Protein AF-S9QNB8-F1 (afdb_monomer_lite)

Secondary structure (DSSP, 8-state):
---PPSSSTTPEEEEEEE-S-HHHHHHHHHHH-TT--GGGEEEE---S-HHHHHHHHHHHT--GGGB---HHHH---GGGHHHHHHHHTTT-TTS-SEEEEEEE-GGG-EEEEEEEEEPP--

pLDDT: mean 82.85, std 15.47, range [33.16, 98.12]

Sequence (122 aa):
MVTSPAGLRGAVLRHQAHQRDLPALRTHYLAASPERTPEGLSLIGHQANLRMLEAVQRRTEVADARHFYNVDHRGNCGASGAPTVLSENWDNPQLGDAVARSVVGSGLTWAGSLLERTVPST

InterPro domains:
  IPR013747 Bet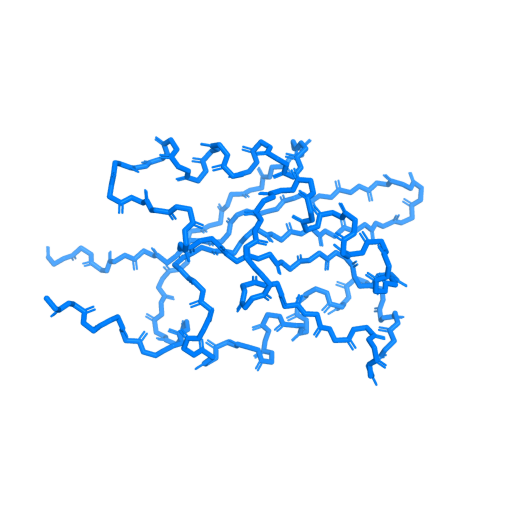a-ketoacyl-[acyl-carrier-protein] synthase III, C-terminal [PF08541] (43-116)
  IPR016039 Thiolase-like [G3DSA:3.40.47.10] (12-119)
  IPR016039 Thiolase-like [SSF53901] (42-116)

Structure (mmCIF, N/CA/C/O backbone):
data_AF-S9QNB8-F1
#
_entry.id   AF-S9QNB8-F1
#
loop_
_atom_site.group_PDB
_atom_site.id
_atom_site.type_symbol
_atom_site.label_atom_id
_atom_site.label_alt_id
_atom_site.label_comp_id
_atom_site.label_asym_id
_atom_site.label_entity_id
_atom_site.label_seq_id
_atom_site.pdbx_PDB_ins_code
_atom_site.Cartn_x
_atom_site.Cartn_y
_atom_site.Cartn_z
_atom_site.occupancy
_atom_site.B_iso_or_equiv
_atom_site.auth_seq_id
_atom_site.auth_comp_id
_atom_site.auth_asym_id
_atom_site.auth_atom_id
_atom_site.pdbx_PDB_model_num
ATOM 1 N N . MET A 1 1 ? -17.648 -6.871 19.090 1.00 33.62 1 MET A N 1
ATOM 2 C CA . MET A 1 1 ? -17.711 -7.372 17.702 1.00 33.62 1 MET A CA 1
ATOM 3 C C . MET A 1 1 ? -18.107 -6.196 16.821 1.00 33.62 1 MET A C 1
ATOM 5 O O . MET A 1 1 ? -19.288 -5.919 16.695 1.00 33.62 1 MET A O 1
ATOM 9 N N . VAL A 1 2 ? -17.131 -5.422 16.337 1.00 33.16 2 VAL A N 1
ATOM 10 C CA . VAL A 1 2 ? -17.382 -4.288 15.431 1.00 33.16 2 VAL A CA 1
ATOM 11 C C . VAL A 1 2 ? -17.003 -4.756 14.037 1.00 33.16 2 VAL A C 1
ATOM 13 O O . VAL A 1 2 ? -15.832 -4.954 13.732 1.00 33.16 2 VAL A O 1
ATOM 16 N N . THR A 1 3 ? -18.010 -5.019 13.217 1.00 41.16 3 THR A N 1
ATOM 17 C CA . THR A 1 3 ? -17.844 -5.258 11.786 1.00 41.16 3 THR A CA 1
ATOM 18 C C . THR A 1 3 ? -17.540 -3.913 11.126 1.00 41.16 3 THR A C 1
ATOM 20 O O . THR A 1 3 ? -18.431 -3.071 11.025 1.00 41.16 3 THR A O 1
ATOM 23 N N . SER A 1 4 ? -16.287 -3.683 10.726 1.00 40.88 4 SER A N 1
ATOM 24 C CA . SER A 1 4 ? -15.925 -2.517 9.906 1.00 40.88 4 SER A CA 1
ATOM 25 C C . SER A 1 4 ? -16.514 -2.697 8.497 1.00 40.88 4 SER A C 1
ATOM 27 O O . SER A 1 4 ? -16.416 -3.800 7.949 1.00 40.88 4 SER A O 1
ATOM 29 N N . PRO A 1 5 ? -17.184 -1.686 7.912 1.00 48.88 5 PRO A N 1
ATOM 30 C CA . PRO A 1 5 ? -17.832 -1.831 6.619 1.00 48.88 5 PRO A CA 1
ATOM 31 C C . PRO A 1 5 ? -16.782 -1.936 5.504 1.00 48.88 5 PRO A C 1
ATOM 33 O O . PRO A 1 5 ? -15.783 -1.212 5.478 1.00 48.88 5 PRO A O 1
ATOM 36 N N . ALA A 1 6 ? -17.045 -2.871 4.594 1.00 61.78 6 ALA A N 1
ATOM 37 C CA . ALA A 1 6 ? -16.252 -3.218 3.424 1.00 61.78 6 ALA A CA 1
ATOM 38 C C . ALA A 1 6 ? -15.779 -1.992 2.618 1.00 61.78 6 ALA A C 1
ATOM 40 O O . ALA A 1 6 ? -16.590 -1.139 2.265 1.00 61.78 6 ALA A O 1
ATOM 41 N N . GLY A 1 7 ? -14.481 -1.941 2.290 1.00 56.47 7 GLY A N 1
ATOM 42 C CA . GLY A 1 7 ? -13.914 -0.989 1.325 1.00 56.47 7 GLY A CA 1
ATOM 43 C C . GLY A 1 7 ? -13.896 0.486 1.754 1.00 56.47 7 GLY A C 1
ATOM 44 O O . GLY A 1 7 ? -14.536 0.878 2.723 1.00 56.47 7 GLY A O 1
ATOM 45 N N . LEU A 1 8 ? -13.143 1.328 1.041 1.00 64.25 8 LEU A N 1
ATOM 46 C CA . LEU A 1 8 ? -13.088 2.794 1.162 1.00 64.25 8 LEU A CA 1
ATOM 47 C C . LEU A 1 8 ? -14.257 3.515 0.455 1.00 64.25 8 LEU A C 1
ATOM 49 O O . LEU A 1 8 ? -14.306 4.748 0.438 1.00 64.25 8 LEU A O 1
ATOM 53 N N . ARG A 1 9 ? -15.224 2.799 -0.137 1.00 61.28 9 ARG A N 1
ATOM 54 C CA . ARG A 1 9 ? -16.413 3.423 -0.751 1.00 61.28 9 ARG A CA 1
ATOM 55 C C . ARG A 1 9 ? -17.210 4.239 0.267 1.00 61.28 9 ARG A C 1
ATOM 57 O O . ARG A 1 9 ? -17.568 3.749 1.329 1.00 61.28 9 ARG A O 1
ATOM 64 N N . GLY A 1 10 ? -17.502 5.494 -0.086 1.00 55.56 10 GLY A N 1
ATOM 65 C CA . GLY A 1 10 ? -18.235 6.432 0.773 1.00 55.56 10 GLY A CA 1
ATOM 66 C C . GLY A 1 10 ? -17.407 7.044 1.909 1.00 55.56 10 GLY A C 1
ATOM 67 O O . GLY A 1 10 ? -17.947 7.825 2.687 1.00 55.56 10 GLY A O 1
ATOM 68 N N . ALA A 1 11 ? -16.109 6.731 2.006 1.00 62.78 11 ALA A N 1
ATOM 69 C CA . ALA A 1 11 ? -15.226 7.318 3.005 1.00 62.78 11 ALA A CA 1
ATOM 70 C C . ALA A 1 11 ? -14.874 8.774 2.668 1.00 62.78 11 ALA A C 1
ATOM 72 O O . ALA A 1 11 ? -14.472 9.088 1.546 1.00 62.78 11 ALA A O 1
ATOM 73 N N . VAL A 1 12 ? -14.919 9.651 3.672 1.00 66.81 12 VAL A N 1
ATOM 74 C CA . VAL A 1 12 ? -14.209 10.933 3.614 1.00 66.81 12 VAL A CA 1
ATOM 75 C C . VAL A 1 12 ? -12.751 10.650 3.977 1.00 66.81 12 VAL A C 1
ATOM 77 O O . VAL A 1 12 ? -12.467 10.101 5.045 1.00 66.81 12 VAL A O 1
ATOM 80 N N . LEU A 1 13 ? -11.825 10.974 3.074 1.00 72.31 13 LEU A N 1
ATOM 81 C CA . LEU A 1 13 ? -10.398 10.736 3.280 1.00 72.31 13 LEU A CA 1
ATOM 82 C C . LEU A 1 13 ? -9.696 11.987 3.790 1.00 72.31 13 LEU A C 1
ATOM 84 O O . LEU A 1 13 ? -9.756 13.047 3.165 1.00 72.31 13 LEU A O 1
ATOM 88 N N . ARG A 1 14 ? -8.940 11.840 4.877 1.00 75.62 14 ARG A N 1
ATOM 89 C CA . ARG A 1 14 ? -7.920 12.818 5.249 1.00 75.62 14 ARG A CA 1
ATOM 90 C C . ARG A 1 14 ? -6.616 12.452 4.549 1.00 75.62 14 ARG A C 1
ATOM 92 O O . ARG A 1 14 ? -6.191 11.301 4.598 1.00 75.62 14 ARG A O 1
ATOM 99 N N . HIS A 1 15 ? -5.988 13.433 3.905 1.00 74.38 15 HIS A N 1
ATOM 100 C CA . HIS A 1 15 ? -4.669 13.287 3.297 1.00 74.38 15 HIS A CA 1
ATOM 101 C C . HIS A 1 15 ? -3.643 14.106 4.068 1.00 74.38 15 HIS A C 1
ATOM 103 O O . HIS A 1 15 ? -3.836 15.300 4.307 1.00 74.38 15 HIS A O 1
ATOM 109 N N . GLN A 1 16 ? -2.519 13.478 4.388 1.00 64.44 16 GLN A N 1
ATOM 110 C CA . GLN A 1 16 ? -1.342 14.174 4.879 1.00 64.44 16 GLN A CA 1
ATOM 111 C C . GLN A 1 16 ? -0.126 13.801 4.039 1.00 64.44 16 GLN A C 1
ATOM 113 O O . GLN A 1 16 ? 0.258 12.631 3.971 1.00 64.44 16 GLN A O 1
ATOM 118 N N . ALA A 1 17 ? 0.474 14.808 3.400 1.00 64.56 17 ALA A N 1
ATOM 119 C CA . ALA A 1 17 ? 1.748 14.663 2.711 1.00 64.56 17 ALA A CA 1
ATOM 120 C C . ALA A 1 17 ? 2.877 14.616 3.744 1.00 64.56 17 ALA A C 1
ATOM 122 O O . ALA A 1 17 ? 2.993 15.502 4.589 1.00 64.56 17 ALA A O 1
ATOM 123 N N . HIS A 1 18 ? 3.725 13.601 3.648 1.00 63.50 18 HIS A N 1
ATOM 124 C CA . HIS A 1 18 ? 4.860 13.401 4.538 1.00 63.50 18 HIS A CA 1
ATOM 125 C C . HIS A 1 18 ? 6.088 13.063 3.690 1.00 63.50 18 HIS A C 1
ATOM 127 O O . HIS A 1 18 ? 6.133 12.028 3.033 1.00 63.50 18 HIS A O 1
ATOM 133 N N . GLN A 1 19 ? 7.123 13.901 3.733 1.00 55.66 19 GLN A N 1
ATOM 134 C CA . GLN A 1 19 ? 8.448 13.572 3.178 1.00 55.66 19 GLN A CA 1
ATOM 135 C C . GLN A 1 19 ? 9.334 12.849 4.213 1.00 55.66 19 GLN A C 1
ATOM 137 O O . GLN A 1 19 ? 10.547 13.017 4.234 1.00 55.66 19 GLN A O 1
ATOM 142 N N . ARG A 1 20 ? 8.716 12.099 5.134 1.00 59.06 20 ARG A N 1
ATOM 143 C CA . ARG A 1 20 ? 9.387 11.380 6.229 1.00 59.06 20 ARG A CA 1
ATOM 144 C C . ARG A 1 20 ? 9.443 9.894 5.931 1.00 59.06 20 ARG A C 1
ATOM 146 O O . ARG A 1 20 ? 8.573 9.390 5.220 1.00 59.06 20 ARG A O 1
ATOM 153 N N . ASP A 1 21 ? 10.470 9.220 6.442 1.00 68.50 21 ASP A N 1
ATOM 154 C CA . ASP A 1 21 ? 10.703 7.801 6.169 1.00 68.50 21 ASP A CA 1
ATOM 155 C C . ASP A 1 21 ? 9.434 6.977 6.425 1.00 68.50 21 ASP A C 1
ATOM 157 O O . ASP A 1 21 ? 8.697 7.231 7.377 1.00 68.50 21 ASP A O 1
ATOM 161 N N . LEU A 1 22 ? 9.171 5.971 5.588 1.00 68.94 22 LEU A N 1
ATOM 162 C CA . LEU A 1 22 ? 7.976 5.122 5.696 1.00 68.94 22 LEU A CA 1
ATOM 163 C C . LEU A 1 22 ? 7.725 4.556 7.115 1.00 68.94 22 LEU A C 1
ATOM 165 O O . LEU A 1 22 ? 6.569 4.551 7.535 1.00 68.94 22 LEU A O 1
ATOM 169 N N . PRO A 1 23 ? 8.743 4.158 7.908 1.00 71.62 23 PRO A N 1
ATOM 170 C CA . PRO A 1 23 ? 8.544 3.799 9.315 1.00 71.62 23 PRO A CA 1
ATOM 171 C C . PRO A 1 23 ? 7.940 4.923 10.174 1.00 71.62 23 PRO A C 1
ATOM 173 O O . PRO A 1 23 ? 7.107 4.662 11.039 1.00 71.62 23 PRO A O 1
ATOM 176 N N . ALA A 1 24 ? 8.283 6.186 9.908 1.00 76.75 24 ALA A N 1
ATOM 177 C CA . ALA A 1 24 ? 7.720 7.330 10.622 1.00 76.75 24 ALA A CA 1
ATOM 178 C C . ALA A 1 24 ? 6.225 7.535 10.321 1.00 76.75 24 ALA A C 1
ATOM 180 O O . ALA A 1 24 ? 5.508 8.063 11.172 1.00 76.75 24 ALA A O 1
ATOM 181 N N . LEU A 1 25 ? 5.728 7.088 9.157 1.00 74.12 25 LEU A N 1
ATOM 182 C CA . LEU A 1 25 ? 4.291 7.105 8.852 1.00 74.12 25 LEU A CA 1
ATOM 183 C C . LEU A 1 25 ? 3.502 6.176 9.771 1.00 74.12 25 LEU A C 1
ATOM 185 O O . LEU A 1 25 ? 2.407 6.542 10.188 1.00 74.12 25 LEU A O 1
ATOM 189 N N . ARG A 1 26 ? 4.056 5.007 10.121 1.00 79.38 26 ARG A N 1
ATOM 190 C CA . ARG A 1 26 ? 3.430 4.090 11.083 1.00 79.38 26 ARG A CA 1
ATOM 191 C C . ARG A 1 26 ? 3.343 4.731 12.461 1.00 79.38 26 ARG A C 1
ATOM 193 O O . ARG A 1 26 ? 2.265 4.759 13.046 1.00 79.38 26 ARG A O 1
ATOM 200 N N . THR A 1 27 ? 4.443 5.302 12.947 1.00 80.94 27 THR A N 1
ATOM 201 C CA . THR A 1 27 ? 4.455 6.024 14.228 1.00 80.94 27 THR A CA 1
ATOM 202 C C . THR A 1 27 ? 3.446 7.167 14.228 1.00 80.94 27 THR A C 1
ATOM 204 O O . THR A 1 27 ? 2.690 7.316 15.180 1.00 80.94 27 THR A O 1
ATOM 207 N N . HIS A 1 28 ? 3.384 7.947 13.147 1.00 77.50 28 HIS A N 1
ATOM 208 C CA . HIS A 1 28 ? 2.414 9.028 13.011 1.00 77.50 28 HIS A CA 1
ATOM 209 C C . HIS A 1 28 ? 0.969 8.513 13.008 1.00 77.50 28 HIS A C 1
ATOM 211 O O . HIS A 1 28 ? 0.112 9.079 13.681 1.00 77.50 28 HIS A O 1
ATOM 217 N N . TYR A 1 29 ? 0.694 7.438 12.265 1.00 79.62 29 TYR A N 1
ATOM 218 C CA . TYR A 1 29 ? -0.622 6.812 12.229 1.00 79.62 29 TYR A CA 1
ATOM 219 C C . TYR A 1 29 ? -1.077 6.394 13.630 1.00 79.62 29 TYR A C 1
ATOM 221 O O . TYR A 1 29 ? -2.186 6.756 14.017 1.00 79.62 29 TYR A O 1
ATOM 229 N N . LEU A 1 30 ? -0.210 5.723 14.395 1.00 80.69 30 LEU A N 1
ATOM 230 C CA . LEU A 1 30 ? -0.495 5.283 15.764 1.00 80.69 30 LEU A CA 1
ATOM 231 C C . LEU A 1 30 ? -0.595 6.450 16.760 1.00 80.69 30 LEU A C 1
ATOM 233 O O . LEU A 1 30 ? -1.386 6.392 17.692 1.00 80.69 30 LEU A O 1
ATOM 237 N N . ALA A 1 31 ? 0.177 7.523 16.569 1.00 80.19 31 ALA A N 1
ATOM 238 C CA . ALA A 1 31 ? 0.157 8.689 17.454 1.00 80.19 31 ALA A CA 1
ATOM 239 C C . ALA A 1 31 ? -1.064 9.597 17.244 1.00 80.19 31 ALA A C 1
ATOM 241 O O . ALA A 1 31 ? -1.443 10.336 18.150 1.00 80.19 31 ALA A O 1
ATOM 242 N N . ALA A 1 32 ? -1.659 9.583 16.050 1.00 74.62 32 ALA A N 1
ATOM 243 C CA . ALA A 1 32 ? -2.760 10.475 15.709 1.00 74.62 32 ALA A CA 1
ATOM 244 C C . ALA A 1 32 ? -4.057 10.165 16.474 1.00 74.62 32 ALA A C 1
ATOM 246 O O . ALA A 1 32 ? -4.834 11.097 16.682 1.00 74.62 32 ALA A O 1
ATOM 247 N N . SER A 1 33 ? -4.260 8.921 16.934 1.00 69.62 33 SER A N 1
ATOM 248 C CA . SER A 1 33 ? -5.348 8.604 17.861 1.00 69.62 33 SER A CA 1
ATOM 249 C C . SER A 1 33 ? -5.121 7.316 18.679 1.00 69.62 33 SER A C 1
ATOM 251 O O . SER A 1 33 ? -4.571 6.359 18.132 1.00 69.62 33 SER A O 1
ATOM 253 N N . PRO A 1 34 ? -5.616 7.222 19.932 1.00 71.81 34 PRO A N 1
ATOM 254 C CA . PRO A 1 34 ? -5.470 6.030 20.782 1.00 71.81 34 PRO A CA 1
ATOM 255 C C . PRO A 1 34 ? -6.219 4.780 20.294 1.00 71.81 34 PRO A C 1
ATOM 257 O O . PRO A 1 34 ? -5.837 3.668 20.641 1.00 71.81 34 PRO A O 1
ATOM 260 N N . GLU A 1 35 ? -7.295 4.938 19.521 1.00 75.38 35 GLU A N 1
ATOM 261 C CA . GLU A 1 35 ? -8.117 3.829 19.015 1.00 75.38 35 GLU A CA 1
ATOM 262 C C . GLU A 1 35 ? -7.484 3.075 17.837 1.00 75.38 35 GLU A C 1
ATOM 264 O O . GLU A 1 35 ? -8.009 2.054 17.388 1.00 75.38 35 GLU A O 1
ATOM 269 N N . ARG A 1 36 ? -6.364 3.578 17.311 1.00 81.75 36 ARG A N 1
ATOM 270 C CA . ARG A 1 36 ? -5.701 3.009 16.141 1.00 81.75 36 ARG A CA 1
ATOM 271 C C . ARG A 1 36 ? -4.809 1.854 16.529 1.00 81.75 36 ARG A C 1
ATOM 273 O O . ARG A 1 36 ? -4.044 1.914 17.486 1.00 81.75 36 ARG A O 1
ATOM 280 N N . THR A 1 37 ? -4.879 0.812 15.720 1.00 85.19 37 THR A N 1
ATOM 281 C CA . THR A 1 37 ? -4.131 -0.424 15.921 1.00 85.19 37 THR A CA 1
ATOM 282 C C . THR A 1 37 ? -3.169 -0.615 14.751 1.00 85.19 37 THR A C 1
ATOM 284 O O . THR A 1 37 ? -3.515 -0.235 13.629 1.00 85.19 37 THR A O 1
ATOM 287 N N . PRO A 1 38 ? -1.961 -1.175 14.949 1.00 83.44 38 PRO A N 1
ATOM 288 C CA . PRO A 1 38 ? -1.036 -1.460 13.847 1.00 83.44 38 PRO A CA 1
ATOM 289 C C . PRO A 1 38 ? -1.685 -2.239 12.693 1.00 83.44 38 PRO A C 1
ATOM 291 O O . PRO A 1 38 ? -1.345 -2.029 11.531 1.00 83.44 38 PRO A O 1
ATOM 294 N N . GLU A 1 39 ? -2.664 -3.085 13.007 1.00 86.88 39 GLU A N 1
ATOM 295 C CA . GLU A 1 39 ? -3.423 -3.915 12.076 1.00 86.88 39 GLU A CA 1
ATOM 296 C C . GLU A 1 39 ? -4.353 -3.106 11.161 1.00 86.88 39 GLU A C 1
ATOM 298 O O . GLU A 1 39 ? -4.809 -3.632 10.142 1.00 86.88 39 GLU A O 1
ATOM 303 N N . GLY A 1 40 ? -4.649 -1.849 11.502 1.00 88.81 40 GLY A N 1
ATOM 304 C CA . GLY A 1 40 ? -5.441 -0.921 10.694 1.00 88.81 40 GLY A CA 1
ATOM 305 C C . GLY A 1 40 ? -4.641 -0.192 9.608 1.00 88.81 40 GLY A C 1
ATOM 306 O O . GLY A 1 40 ? -5.239 0.489 8.773 1.00 88.81 40 GLY A O 1
ATOM 307 N N . LEU A 1 41 ? -3.311 -0.342 9.571 1.00 91.06 41 LEU A N 1
ATOM 308 C CA . LEU A 1 41 ? -2.447 0.295 8.575 1.00 91.06 41 LEU A CA 1
ATOM 309 C C . LEU A 1 41 ? -2.176 -0.630 7.382 1.00 91.06 41 LEU A C 1
ATOM 311 O O . LEU A 1 41 ? -1.680 -1.742 7.536 1.00 91.06 41 LEU A O 1
ATOM 315 N N . SER A 1 42 ? -2.452 -0.139 6.176 1.00 94.94 42 SER A N 1
ATOM 316 C CA . SER A 1 42 ? -2.081 -0.780 4.909 1.00 94.94 42 SER A CA 1
ATOM 317 C C . SER A 1 42 ? -0.916 -0.070 4.234 1.00 94.94 42 SER A C 1
ATOM 319 O O . SER A 1 42 ? -0.758 1.143 4.375 1.00 94.94 42 SER A O 1
ATOM 321 N N . LEU A 1 43 ? -0.121 -0.816 3.468 1.00 95.12 43 LEU A N 1
ATOM 322 C CA . LEU A 1 43 ? 1.024 -0.299 2.723 1.00 95.12 43 LEU A CA 1
ATOM 323 C C . LEU A 1 43 ? 0.796 -0.427 1.216 1.00 95.12 43 LEU A C 1
ATOM 325 O O . LEU A 1 43 ? 0.547 -1.521 0.713 1.00 95.12 43 LEU A O 1
ATOM 329 N N . ILE A 1 44 ? 0.964 0.689 0.504 1.00 96.56 44 ILE A N 1
ATOM 330 C CA . ILE A 1 44 ? 1.031 0.745 -0.962 1.00 96.56 44 ILE A CA 1
ATOM 331 C C . ILE A 1 44 ? 2.307 1.487 -1.363 1.00 96.56 44 ILE A C 1
ATOM 333 O O . ILE A 1 44 ? 2.352 2.716 -1.407 1.00 96.56 44 ILE A O 1
ATOM 337 N N . GLY A 1 45 ? 3.375 0.747 -1.642 1.00 95.19 45 GLY A N 1
ATOM 338 C CA . GLY A 1 45 ? 4.640 1.351 -2.058 1.00 95.19 45 GLY A CA 1
ATOM 339 C C . GLY A 1 45 ? 4.685 1.730 -3.541 1.00 95.19 45 GLY A C 1
ATOM 340 O O . GLY A 1 45 ? 3.816 1.359 -4.337 1.00 95.19 45 GLY A O 1
ATOM 341 N N . HIS A 1 46 ? 5.754 2.421 -3.939 1.00 95.31 46 HIS A N 1
ATOM 342 C CA . HIS A 1 46 ? 6.062 2.641 -5.350 1.00 95.31 46 HIS A CA 1
ATOM 343 C C . HIS A 1 46 ? 6.292 1.299 -6.067 1.00 95.31 46 HIS A C 1
ATOM 345 O O . HIS A 1 46 ? 7.114 0.493 -5.642 1.00 95.31 46 HIS A O 1
ATOM 351 N N . GLN A 1 47 ? 5.589 1.061 -7.173 1.00 97.00 47 GLN A N 1
ATOM 352 C CA . GLN A 1 47 ? 5.568 -0.229 -7.874 1.00 97.00 47 GLN A CA 1
ATOM 353 C C . GLN A 1 47 ? 6.793 -0.431 -8.793 1.00 97.00 47 GLN A C 1
ATOM 355 O O . GLN A 1 47 ? 6.647 -0.649 -9.991 1.00 97.00 47 GLN A O 1
ATOM 360 N N . ALA A 1 48 ? 8.017 -0.347 -8.254 1.00 94.62 48 ALA A N 1
ATOM 361 C CA . ALA A 1 48 ? 9.243 -0.541 -9.044 1.00 94.62 48 ALA A CA 1
ATOM 362 C C . ALA A 1 48 ? 9.601 -2.018 -9.258 1.00 94.62 48 ALA A C 1
ATOM 364 O O . ALA A 1 48 ? 10.004 -2.405 -10.352 1.00 94.62 48 ALA A O 1
ATOM 365 N N . ASN A 1 49 ? 9.516 -2.825 -8.198 1.00 95.62 49 ASN A N 1
ATOM 366 C CA . ASN A 1 49 ? 9.702 -4.277 -8.213 1.00 95.62 49 ASN A CA 1
ATOM 367 C C . ASN A 1 49 ? 9.234 -4.881 -6.878 1.00 95.62 49 ASN A C 1
ATOM 369 O O . ASN A 1 49 ? 9.274 -4.206 -5.846 1.00 95.62 49 ASN A O 1
ATOM 373 N N . LEU A 1 50 ? 8.844 -6.160 -6.894 1.00 96.69 50 LEU A N 1
ATOM 374 C CA . LEU A 1 50 ? 8.289 -6.839 -5.719 1.00 96.69 50 LEU A CA 1
ATOM 375 C C . LEU A 1 50 ? 9.305 -6.976 -4.572 1.00 96.69 50 LEU A C 1
ATOM 377 O O . LEU A 1 50 ? 8.988 -6.647 -3.436 1.00 96.69 50 LEU A O 1
ATOM 381 N N . ARG A 1 51 ? 10.558 -7.353 -4.857 1.00 96.56 51 ARG A N 1
ATOM 382 C CA . ARG A 1 51 ? 11.590 -7.560 -3.816 1.00 96.56 51 ARG A CA 1
ATOM 383 C C . ARG A 1 51 ? 11.857 -6.309 -2.977 1.00 96.56 51 ARG A C 1
ATOM 385 O O . ARG A 1 51 ? 12.063 -6.390 -1.767 1.00 96.56 51 ARG A O 1
ATOM 392 N N . MET A 1 52 ? 11.875 -5.142 -3.618 1.00 94.00 52 MET A N 1
ATOM 393 C CA . MET A 1 52 ? 12.035 -3.860 -2.939 1.00 94.00 52 MET A CA 1
ATOM 394 C C . MET A 1 52 ? 10.794 -3.515 -2.109 1.00 94.00 52 MET A C 1
ATOM 396 O O . MET A 1 52 ? 10.949 -3.049 -0.983 1.00 94.00 52 MET A O 1
ATOM 400 N N . LEU A 1 53 ? 9.588 -3.801 -2.612 1.00 95.25 53 LEU A N 1
ATOM 401 C CA . LEU A 1 53 ? 8.346 -3.597 -1.863 1.00 95.25 53 LEU A CA 1
ATOM 402 C C . LEU A 1 53 ? 8.311 -4.468 -0.603 1.00 95.25 53 LEU A C 1
ATOM 404 O O . LEU A 1 53 ? 8.058 -3.957 0.481 1.00 95.25 53 LEU A O 1
ATOM 408 N N . GLU A 1 54 ? 8.667 -5.747 -0.713 1.00 95.62 54 GLU A N 1
ATOM 409 C CA . GLU A 1 54 ? 8.778 -6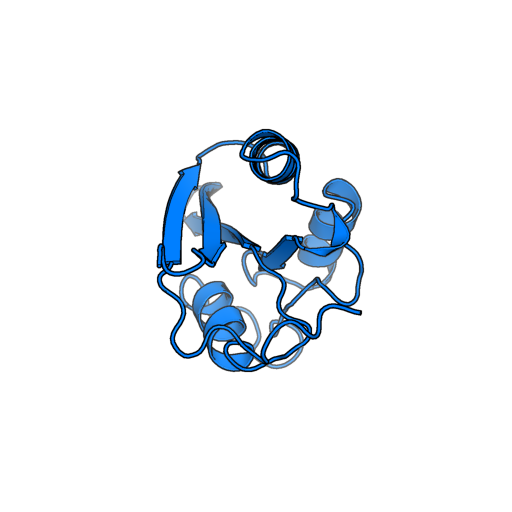.656 0.433 1.00 95.62 54 GLU A CA 1
ATOM 410 C C . GLU A 1 54 ? 9.837 -6.184 1.445 1.00 95.62 54 GLU A C 1
ATOM 412 O O . GLU A 1 54 ? 9.641 -6.261 2.655 1.00 95.62 54 GLU A O 1
ATOM 417 N N . ALA A 1 55 ? 10.975 -5.653 0.980 1.00 93.50 55 ALA A N 1
ATOM 418 C CA . ALA A 1 55 ? 11.991 -5.093 1.872 1.00 93.50 55 ALA A CA 1
ATOM 419 C C . ALA A 1 55 ? 11.479 -3.870 2.647 1.00 93.50 55 ALA A C 1
ATOM 421 O O . ALA A 1 55 ? 11.814 -3.697 3.820 1.00 93.50 55 ALA A O 1
ATOM 422 N N . VAL A 1 56 ? 10.673 -3.026 2.002 1.00 91.12 56 VAL A N 1
ATOM 423 C CA . VAL A 1 56 ? 10.001 -1.896 2.648 1.00 91.12 56 VAL A CA 1
ATOM 424 C C . VAL A 1 56 ? 8.955 -2.393 3.645 1.00 91.12 56 VAL A C 1
ATOM 426 O O . VAL A 1 56 ? 8.990 -1.968 4.796 1.00 91.12 56 VAL A O 1
ATOM 429 N N . GLN A 1 57 ? 8.093 -3.327 3.240 1.00 92.75 57 GLN A N 1
ATOM 430 C CA . GLN A 1 57 ? 7.062 -3.924 4.089 1.00 92.75 57 GLN A CA 1
ATOM 431 C C . GLN A 1 57 ? 7.651 -4.479 5.390 1.00 92.75 57 GLN A C 1
ATOM 433 O O . GLN A 1 57 ? 7.202 -4.082 6.469 1.00 92.75 57 GLN A O 1
ATOM 438 N N . ARG A 1 58 ? 8.727 -5.275 5.306 1.00 91.69 58 ARG A N 1
ATOM 439 C CA . ARG A 1 58 ? 9.437 -5.803 6.482 1.00 91.69 58 ARG A CA 1
ATOM 440 C C . ARG A 1 58 ? 9.964 -4.709 7.412 1.00 91.69 58 ARG A C 1
ATOM 442 O O . ARG A 1 58 ? 9.848 -4.841 8.622 1.00 91.69 58 ARG A O 1
ATOM 449 N N . ARG A 1 59 ? 10.513 -3.613 6.872 1.00 88.25 59 ARG A N 1
ATOM 450 C CA . ARG A 1 59 ? 11.009 -2.470 7.673 1.00 88.25 59 ARG A CA 1
ATOM 451 C C . ARG A 1 59 ? 9.892 -1.674 8.344 1.00 88.25 59 ARG A C 1
ATOM 453 O O . ARG A 1 59 ? 10.14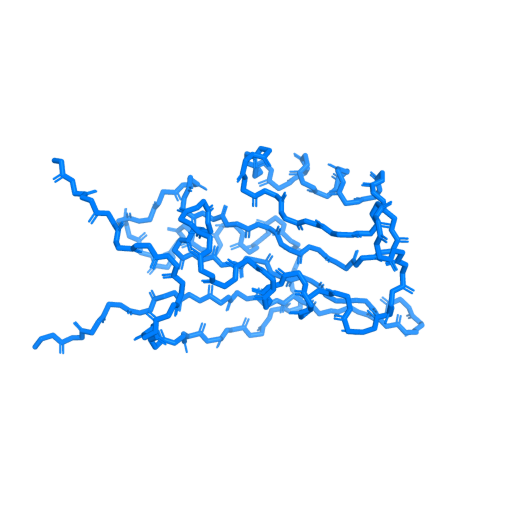7 -0.985 9.324 1.00 88.25 59 ARG A O 1
ATOM 460 N N . THR A 1 60 ? 8.686 -1.719 7.787 1.00 85.88 60 THR A N 1
ATOM 461 C CA . THR A 1 60 ? 7.508 -1.034 8.336 1.00 85.88 60 THR A CA 1
ATOM 462 C C . THR A 1 60 ? 6.670 -1.905 9.266 1.00 85.88 60 THR A C 1
ATOM 464 O O . THR A 1 60 ? 5.737 -1.383 9.868 1.00 85.88 60 THR A O 1
ATOM 467 N N . GLU A 1 61 ? 6.984 -3.201 9.384 1.00 88.94 61 GLU A N 1
ATOM 468 C CA . GLU A 1 61 ? 6.240 -4.175 10.202 1.00 88.94 61 GLU A CA 1
ATOM 469 C C . GLU A 1 61 ? 4.746 -4.267 9.837 1.00 88.94 61 GLU A C 1
ATOM 471 O O . GLU A 1 61 ? 3.898 -4.569 10.675 1.00 88.94 61 GLU A O 1
ATOM 476 N N . VAL A 1 62 ? 4.403 -3.983 8.577 1.00 90.50 62 VAL A N 1
ATOM 477 C CA . VAL A 1 62 ? 3.031 -4.118 8.071 1.00 90.50 62 VAL A CA 1
ATOM 478 C C . VAL A 1 62 ? 2.777 -5.586 7.755 1.00 90.50 62 VAL A C 1
ATOM 480 O O . VAL A 1 62 ? 3.583 -6.209 7.070 1.00 90.50 62 VAL A O 1
ATOM 483 N N . ALA A 1 63 ? 1.666 -6.142 8.236 1.00 91.75 63 ALA A N 1
ATOM 484 C CA . ALA A 1 63 ? 1.307 -7.534 7.974 1.00 91.75 63 ALA A CA 1
ATOM 485 C C . ALA A 1 63 ? 1.164 -7.814 6.467 1.00 91.75 63 ALA A C 1
ATOM 487 O O . ALA A 1 63 ? 0.677 -6.964 5.722 1.00 91.75 63 ALA A O 1
ATOM 488 N N . ASP A 1 64 ? 1.51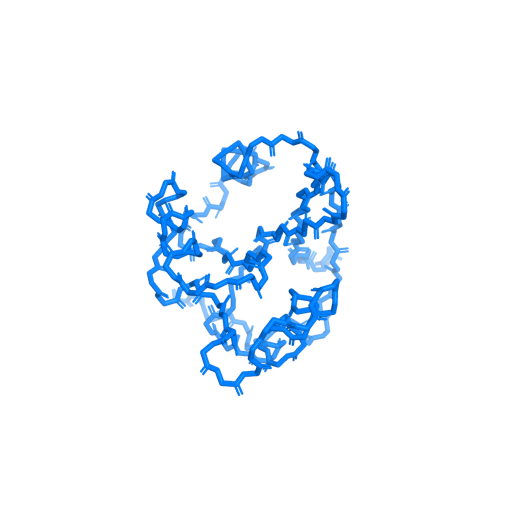7 -9.023 6.024 1.00 93.50 64 ASP A N 1
ATOM 489 C CA . ASP A 1 64 ? 1.480 -9.403 4.602 1.00 93.50 64 ASP A CA 1
ATOM 490 C C . ASP A 1 64 ? 0.091 -9.196 3.979 1.00 93.50 64 ASP A C 1
ATOM 492 O O . ASP A 1 64 ? -0.028 -8.651 2.885 1.00 93.50 64 ASP A O 1
ATOM 496 N N . ALA A 1 65 ? -0.975 -9.516 4.720 1.00 94.19 65 ALA A N 1
ATOM 497 C CA . ALA A 1 65 ? -2.364 -9.314 4.294 1.00 94.19 65 ALA A CA 1
ATOM 498 C C . ALA A 1 65 ? -2.775 -7.832 4.138 1.00 94.19 65 ALA A C 1
ATOM 500 O O . ALA A 1 65 ? -3.870 -7.541 3.662 1.00 94.19 65 ALA A O 1
ATOM 501 N N . ARG A 1 66 ? -1.927 -6.890 4.568 1.00 94.69 66 ARG A N 1
ATOM 502 C CA . ARG A 1 66 ? -2.120 -5.434 4.469 1.00 94.69 66 ARG A CA 1
ATOM 503 C C . ARG A 1 66 ? -1.111 -4.776 3.519 1.00 94.69 66 ARG A C 1
ATOM 505 O O . ARG A 1 66 ? -1.063 -3.547 3.423 1.00 94.69 66 ARG A O 1
ATOM 512 N N . HIS A 1 67 ? -0.292 -5.569 2.829 1.00 96.19 67 HIS A N 1
ATOM 513 C CA . HIS A 1 67 ? 0.654 -5.095 1.829 1.00 96.19 67 HIS A CA 1
ATOM 514 C C . HIS A 1 67 ? 0.079 -5.314 0.431 1.00 96.19 67 HIS A C 1
ATOM 516 O O . HIS A 1 67 ? 0.046 -6.432 -0.076 1.00 96.19 67 HIS A O 1
ATOM 522 N N . PHE A 1 68 ? -0.364 -4.229 -0.198 1.00 97.81 68 PHE A N 1
ATOM 523 C CA . PHE A 1 68 ? -0.982 -4.281 -1.516 1.00 97.81 68 PHE A CA 1
ATOM 524 C C . PHE A 1 68 ? 0.020 -3.875 -2.594 1.00 97.81 68 PHE A C 1
ATOM 526 O O . PHE A 1 68 ? 0.708 -2.853 -2.493 1.00 97.81 68 PHE A O 1
ATOM 533 N N . TYR A 1 69 ? 0.074 -4.672 -3.653 1.00 98.00 69 TYR A N 1
ATOM 534 C CA . TYR A 1 69 ? 0.930 -4.463 -4.810 1.00 98.00 69 TYR A CA 1
ATOM 535 C C . TYR A 1 69 ? 0.302 -5.109 -6.043 1.00 98.00 69 TYR A C 1
ATOM 537 O O . TYR A 1 69 ? -0.556 -5.981 -5.935 1.00 98.00 69 TYR A O 1
ATOM 545 N N . ASN A 1 70 ? 0.729 -4.655 -7.215 1.00 97.94 70 ASN A N 1
ATOM 546 C CA . ASN A 1 70 ? 0.352 -5.255 -8.491 1.00 97.94 70 ASN A CA 1
ATOM 547 C C . ASN A 1 70 ? 1.521 -5.336 -9.481 1.00 97.94 70 ASN A C 1
ATOM 549 O O . ASN A 1 70 ? 1.341 -5.747 -10.623 1.00 97.94 70 ASN A O 1
ATOM 553 N N . VAL A 1 71 ? 2.732 -4.948 -9.065 1.00 98.12 71 VAL A N 1
ATOM 554 C CA . VAL A 1 71 ? 3.933 -4.952 -9.915 1.00 98.12 71 VAL A CA 1
ATOM 555 C C . VAL A 1 71 ? 4.276 -6.338 -10.478 1.00 98.12 71 VAL A C 1
ATOM 557 O O . VAL A 1 71 ? 4.904 -6.434 -11.527 1.00 98.12 71 VAL A O 1
ATOM 560 N N . ASP A 1 72 ? 3.854 -7.405 -9.804 1.00 97.31 72 ASP A N 1
ATOM 561 C CA . ASP A 1 72 ? 4.017 -8.799 -10.215 1.00 97.31 72 ASP A CA 1
ATOM 562 C C . ASP A 1 72 ? 3.233 -9.148 -11.491 1.00 97.31 72 ASP A C 1
ATOM 564 O O . ASP A 1 72 ? 3.681 -9.997 -12.258 1.00 97.31 72 ASP A O 1
ATOM 568 N N . HIS A 1 73 ? 2.115 -8.463 -11.759 1.00 96.88 73 HIS A N 1
ATOM 569 C CA . HIS A 1 73 ? 1.259 -8.735 -12.920 1.00 96.88 73 HIS A CA 1
ATOM 570 C C . HIS A 1 73 ? 0.974 -7.511 -13.815 1.00 96.88 73 HIS A C 1
ATOM 572 O O . HIS A 1 73 ? 0.631 -7.678 -14.984 1.00 96.88 73 HIS A O 1
ATOM 578 N N . ARG A 1 74 ? 1.142 -6.278 -13.316 1.00 97.06 74 ARG A N 1
ATOM 579 C CA . ARG A 1 74 ? 1.051 -5.011 -14.078 1.00 97.06 74 ARG A CA 1
ATOM 580 C C . ARG A 1 74 ? 2.416 -4.448 -14.481 1.00 97.06 74 ARG A C 1
ATOM 582 O O . ARG A 1 74 ? 2.487 -3.604 -15.372 1.00 97.06 74 ARG A O 1
ATOM 589 N N . GLY A 1 75 ? 3.496 -4.900 -13.845 1.00 97.44 75 GLY A N 1
ATOM 590 C CA . GLY A 1 75 ? 4.826 -4.324 -14.022 1.00 97.44 75 GLY A CA 1
ATOM 591 C C . GLY A 1 75 ? 4.956 -2.912 -13.440 1.00 97.44 75 GLY A C 1
ATOM 592 O O . GLY A 1 75 ? 4.109 -2.431 -12.685 1.00 97.44 75 GLY A O 1
ATOM 593 N N . ASN A 1 76 ? 6.056 -2.237 -13.778 1.00 96.75 76 ASN A N 1
ATOM 594 C CA . ASN A 1 76 ? 6.320 -0.873 -13.324 1.00 96.75 76 ASN A CA 1
ATOM 595 C C . ASN A 1 76 ? 5.643 0.151 -14.248 1.00 96.75 76 ASN A C 1
ATOM 597 O O . ASN A 1 76 ? 6.178 0.503 -15.298 1.00 96.75 76 ASN A O 1
ATOM 601 N N . CYS A 1 77 ? 4.485 0.665 -13.830 1.00 95.81 77 CYS A N 1
ATOM 602 C CA . CYS A 1 77 ? 3.752 1.721 -14.540 1.00 95.81 77 CYS A CA 1
ATOM 603 C C . CYS A 1 77 ? 4.172 3.151 -14.133 1.00 95.81 77 CYS A C 1
ATOM 605 O O . CYS A 1 77 ? 3.457 4.119 -14.393 1.00 95.81 77 CYS A O 1
ATOM 607 N N . GLY A 1 78 ? 5.311 3.318 -13.456 1.00 93.31 78 GLY A N 1
ATOM 608 C CA . GLY A 1 78 ? 5.793 4.616 -12.994 1.00 93.31 78 GLY A CA 1
ATOM 609 C C . GLY A 1 78 ? 4.865 5.254 -11.956 1.00 93.31 78 GLY A C 1
ATOM 610 O O . GLY A 1 78 ? 4.442 4.613 -10.990 1.00 93.31 78 GLY A O 1
ATOM 611 N N . ALA A 1 79 ? 4.551 6.539 -12.138 1.00 91.06 79 ALA A N 1
ATOM 612 C CA . ALA A 1 79 ? 3.773 7.320 -11.173 1.00 91.06 79 ALA A CA 1
ATOM 613 C C . ALA A 1 79 ? 2.332 6.809 -10.977 1.00 91.06 79 ALA A C 1
ATOM 615 O O . ALA A 1 79 ? 1.746 7.041 -9.920 1.00 91.06 79 ALA A O 1
ATOM 616 N N . SER A 1 80 ? 1.766 6.088 -11.953 1.00 94.44 80 SER A N 1
A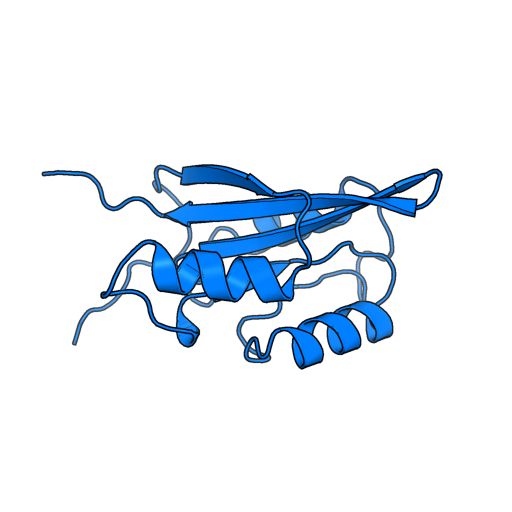TOM 617 C CA . SER A 1 80 ? 0.408 5.538 -11.853 1.00 94.44 80 SER A CA 1
ATOM 618 C C . SER A 1 80 ? 0.331 4.235 -11.056 1.00 94.44 80 SER A C 1
ATOM 620 O O . SER A 1 80 ? -0.767 3.851 -10.657 1.00 94.44 80 SER A O 1
ATOM 622 N N . GLY A 1 81 ? 1.460 3.576 -10.761 1.00 96.62 81 GLY A N 1
ATOM 623 C CA . GLY A 1 81 ? 1.474 2.264 -10.107 1.00 96.62 81 GLY A CA 1
ATOM 624 C C . GLY A 1 81 ? 0.768 2.260 -8.748 1.00 96.62 81 GLY A C 1
ATOM 625 O O . GLY A 1 81 ? -0.226 1.563 -8.563 1.00 96.62 81 GLY A O 1
ATOM 626 N N . ALA A 1 82 ? 1.223 3.091 -7.805 1.00 96.00 82 ALA A N 1
ATOM 627 C CA . ALA A 1 82 ? 0.630 3.152 -6.464 1.00 96.00 82 ALA A CA 1
ATOM 628 C C . ALA A 1 82 ? -0.854 3.604 -6.462 1.00 96.00 82 ALA A C 1
ATOM 630 O O . ALA A 1 82 ? -1.660 2.986 -5.766 1.00 96.00 82 ALA A O 1
ATOM 631 N N . PRO A 1 83 ? -1.274 4.627 -7.238 1.00 94.88 83 PRO A N 1
ATOM 632 C CA . PRO A 1 83 ? -2.695 4.939 -7.413 1.00 94.88 83 PRO A CA 1
ATOM 633 C C . PRO A 1 83 ? -3.524 3.784 -7.989 1.00 94.88 83 PRO A C 1
ATOM 635 O O . PRO A 1 83 ? -4.653 3.582 -7.551 1.00 94.88 83 PRO A O 1
ATOM 638 N N . THR A 1 84 ? -2.970 3.014 -8.929 1.00 97.56 84 THR A N 1
ATOM 639 C CA . THR A 1 84 ? -3.661 1.863 -9.531 1.00 97.56 84 THR A CA 1
ATOM 640 C C . THR A 1 84 ? -3.938 0.791 -8.483 1.00 97.56 84 THR A C 1
ATOM 642 O O . THR A 1 84 ? -5.082 0.371 -8.356 1.00 97.56 84 THR A O 1
ATOM 645 N N . VAL A 1 85 ? -2.944 0.438 -7.658 1.00 97.94 85 VAL A N 1
ATOM 646 C CA . VAL A 1 85 ? -3.121 -0.525 -6.555 1.00 97.94 85 VAL A CA 1
ATOM 647 C C . VAL A 1 85 ? -4.227 -0.079 -5.597 1.00 97.94 85 VAL A C 1
ATOM 649 O O . VAL A 1 85 ? -5.065 -0.887 -5.200 1.00 97.94 85 VAL A O 1
ATOM 652 N N . LEU A 1 86 ? -4.245 1.209 -5.232 1.00 95.94 86 LEU A N 1
ATOM 653 C CA . LEU A 1 86 ? -5.280 1.759 -4.354 1.00 95.94 86 LEU A CA 1
ATOM 654 C C . LEU A 1 86 ? -6.670 1.656 -4.991 1.00 95.94 86 LEU A C 1
ATOM 656 O O . LEU A 1 86 ? -7.618 1.281 -4.311 1.00 95.94 86 LEU A O 1
ATOM 660 N N . SER A 1 87 ? -6.783 1.982 -6.279 1.00 95.62 87 SER A N 1
ATOM 661 C CA . SER A 1 87 ? -8.038 1.906 -7.031 1.00 95.62 87 SER A CA 1
ATOM 662 C C . SER A 1 87 ? -8.554 0.466 -7.134 1.00 95.62 87 SER A C 1
ATOM 664 O O . SER A 1 87 ? -9.718 0.202 -6.851 1.00 95.62 87 SER A O 1
ATOM 666 N N . GLU A 1 88 ? -7.678 -0.486 -7.464 1.00 96.69 88 GLU A N 1
ATOM 667 C CA . GLU A 1 88 ? -8.017 -1.912 -7.580 1.00 96.69 88 GLU A CA 1
ATOM 668 C C . GLU A 1 88 ? -8.465 -2.519 -6.242 1.00 96.69 88 GLU A C 1
ATOM 670 O O . GLU A 1 88 ? -9.295 -3.424 -6.220 1.00 96.69 88 GLU A O 1
ATOM 675 N N . ASN A 1 89 ? -7.957 -1.997 -5.123 1.00 95.69 89 ASN A N 1
ATOM 676 C CA . ASN A 1 89 ? -8.288 -2.468 -3.777 1.00 95.69 89 ASN A CA 1
ATOM 677 C C . ASN A 1 89 ? -9.270 -1.558 -3.043 1.00 95.69 89 ASN A C 1
ATOM 679 O O . ASN A 1 89 ? -9.494 -1.749 -1.849 1.00 95.69 89 ASN A O 1
ATOM 683 N N . TRP A 1 90 ? -9.874 -0.587 -3.731 1.00 91.75 90 TRP A N 1
ATOM 684 C CA . TRP A 1 90 ? -10.730 0.407 -3.096 1.00 91.75 90 TRP A CA 1
ATOM 685 C C . TRP A 1 90 ? -11.887 -0.234 -2.325 1.00 91.75 90 TRP A C 1
ATOM 687 O O . TRP A 1 90 ? -12.233 0.237 -1.251 1.00 91.75 90 TRP A O 1
ATOM 697 N N . ASP A 1 91 ? -12.429 -1.351 -2.811 1.00 90.00 91 ASP A N 1
ATOM 698 C CA . ASP A 1 91 ? -13.518 -2.092 -2.158 1.00 90.00 91 ASP A CA 1
ATOM 699 C C . ASP A 1 91 ? -13.062 -3.290 -1.331 1.00 90.00 91 ASP A C 1
ATOM 701 O O . ASP A 1 91 ? -13.883 -4.020 -0.774 1.00 90.00 91 ASP A O 1
ATOM 705 N N . ASN A 1 92 ? -11.753 -3.514 -1.251 1.00 92.25 92 ASN A N 1
ATOM 706 C CA . ASN A 1 92 ? -11.216 -4.679 -0.582 1.00 92.25 92 ASN A CA 1
ATOM 707 C C . ASN A 1 92 ? -11.448 -4.548 0.938 1.00 92.25 92 ASN A C 1
ATOM 709 O O . ASN A 1 92 ? -10.970 -3.587 1.544 1.00 92.25 92 ASN A O 1
ATOM 713 N N . PRO A 1 93 ? -12.146 -5.495 1.596 1.00 88.62 93 PRO A N 1
ATOM 714 C CA . PRO A 1 93 ? -12.346 -5.463 3.048 1.00 88.62 93 PRO A CA 1
ATOM 715 C C . PRO A 1 93 ? -11.038 -5.641 3.838 1.00 88.62 93 PRO A C 1
ATOM 717 O O . PRO A 1 93 ? -10.983 -5.325 5.024 1.00 88.62 93 PRO A O 1
ATOM 720 N N . GLN A 1 94 ? -9.979 -6.135 3.192 1.00 90.56 94 GLN A N 1
ATOM 721 C CA . GLN A 1 94 ? -8.633 -6.202 3.758 1.00 90.56 94 GLN A CA 1
ATOM 722 C C . GLN A 1 94 ? -7.888 -4.869 3.660 1.00 90.56 94 GLN A C 1
ATOM 724 O O . GLN A 1 94 ? -6.804 -4.747 4.230 1.00 90.56 94 GLN A O 1
ATOM 729 N N . LEU A 1 95 ? -8.420 -3.855 2.977 1.00 92.00 95 LEU A N 1
ATOM 730 C CA . LEU A 1 95 ? -7.847 -2.517 3.039 1.00 92.00 95 LEU A CA 1
ATOM 731 C C . LEU A 1 95 ? -8.160 -1.913 4.414 1.00 92.00 95 LEU A C 1
ATOM 733 O O . LEU A 1 95 ? -9.305 -1.913 4.861 1.00 92.00 95 LEU A O 1
ATOM 737 N N . GLY A 1 96 ? -7.120 -1.479 5.120 1.00 89.44 96 GLY A N 1
ATOM 738 C CA . GLY A 1 96 ? -7.222 -0.963 6.483 1.00 89.44 96 GLY A CA 1
ATOM 739 C C . GLY A 1 96 ? -7.899 0.406 6.579 1.00 89.44 96 GLY A C 1
ATOM 740 O O . GLY A 1 96 ? -8.325 0.999 5.587 1.00 89.44 96 GLY A O 1
ATOM 741 N N . ASP A 1 97 ? -7.956 0.931 7.800 1.00 86.62 97 ASP A N 1
ATOM 742 C CA . ASP A 1 97 ? -8.505 2.260 8.090 1.00 86.62 97 ASP A CA 1
ATOM 743 C C . ASP A 1 97 ? -7.590 3.382 7.589 1.00 86.62 97 ASP A C 1
ATOM 745 O O . ASP A 1 97 ? -8.044 4.502 7.342 1.00 86.62 97 ASP A O 1
ATOM 749 N N . ALA A 1 98 ? -6.301 3.079 7.414 1.00 89.31 98 ALA A N 1
ATOM 750 C CA . ALA A 1 98 ? -5.343 3.977 6.799 1.00 89.31 98 ALA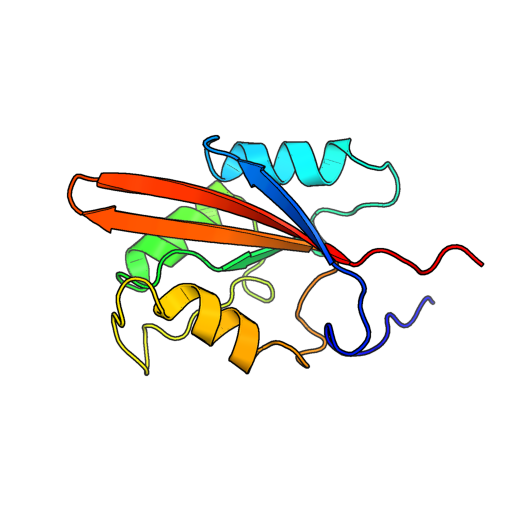 A CA 1
ATOM 751 C C . ALA A 1 98 ? -4.457 3.275 5.769 1.00 89.31 98 ALA A C 1
ATOM 753 O O . ALA A 1 98 ? -4.130 2.094 5.884 1.00 89.31 98 ALA A O 1
ATOM 754 N N . VAL A 1 99 ? -4.012 4.044 4.780 1.00 92.38 99 VAL A N 1
ATOM 755 C CA . VAL A 1 99 ? -3.071 3.618 3.747 1.00 92.38 99 VAL A CA 1
ATOM 756 C C . VAL A 1 99 ? -1.839 4.513 3.808 1.00 92.38 99 VAL A C 1
ATOM 758 O O . VAL A 1 99 ? -1.897 5.694 3.458 1.00 92.38 99 VAL A O 1
ATOM 761 N N . ALA A 1 100 ? -0.710 3.942 4.224 1.00 92.31 100 ALA A N 1
ATOM 762 C CA . ALA A 1 100 ? 0.606 4.522 4.009 1.00 92.31 100 ALA A CA 1
ATOM 763 C C . ALA A 1 100 ? 1.023 4.245 2.563 1.00 92.31 100 ALA A C 1
ATOM 765 O O . ALA A 1 100 ? 1.213 3.097 2.155 1.00 92.31 100 ALA A O 1
ATOM 766 N N . ARG A 1 101 ? 1.157 5.307 1.773 1.00 92.00 101 ARG A N 1
ATOM 767 C CA . ARG A 1 101 ? 1.504 5.221 0.357 1.00 92.00 101 ARG A CA 1
ATOM 768 C C . ARG A 1 101 ? 2.803 5.950 0.068 1.00 92.00 101 ARG A C 1
ATOM 770 O O . ARG A 1 101 ? 2.969 7.078 0.527 1.00 92.00 101 ARG A O 1
ATOM 777 N N . SER A 1 102 ? 3.672 5.360 -0.750 1.00 91.00 102 SER A N 1
ATOM 778 C CA . SER A 1 102 ? 4.847 6.046 -1.298 1.00 91.00 102 SER A CA 1
ATOM 779 C C . SER A 1 102 ? 4.866 6.053 -2.821 1.00 91.00 102 SER A C 1
ATOM 781 O O . SER A 1 102 ? 4.400 5.129 -3.486 1.00 91.00 102 SER A O 1
ATOM 783 N N . VAL A 1 103 ? 5.431 7.119 -3.376 1.00 91.12 103 VAL A N 1
ATOM 784 C CA . VAL A 1 103 ? 5.747 7.257 -4.799 1.00 91.12 103 VAL A CA 1
ATOM 785 C C . VAL A 1 103 ? 7.190 7.726 -4.946 1.00 91.12 103 VAL A C 1
ATOM 787 O O . VAL A 1 103 ? 7.691 8.472 -4.105 1.00 91.12 103 VAL A O 1
ATOM 790 N N . VAL A 1 104 ? 7.857 7.287 -6.012 1.00 90.06 104 VAL A N 1
ATOM 791 C CA . VAL A 1 104 ? 9.226 7.684 -6.359 1.00 90.06 104 VAL A CA 1
ATOM 792 C C . VAL A 1 104 ? 9.224 8.174 -7.805 1.00 90.06 104 VAL A C 1
ATOM 794 O O . VAL A 1 104 ? 8.588 7.569 -8.668 1.00 90.06 104 VAL A O 1
ATOM 797 N N . GLY A 1 105 ? 9.893 9.296 -8.049 1.00 86.00 105 GLY A N 1
ATOM 798 C CA . GLY A 1 105 ? 10.083 9.909 -9.358 1.00 86.00 105 GLY A CA 1
ATOM 799 C C . GLY A 1 105 ? 11.552 9.921 -9.783 1.00 86.00 105 GLY A C 1
ATOM 800 O O . GLY A 1 105 ? 12.432 9.376 -9.113 1.00 86.00 105 GLY A O 1
ATOM 801 N N . SER A 1 106 ? 11.828 10.563 -10.918 1.00 83.06 106 SER A N 1
ATOM 802 C CA . SER A 1 106 ? 13.190 10.741 -11.429 1.00 83.06 106 SER A CA 1
ATOM 803 C C . SER A 1 106 ? 14.092 11.465 -10.424 1.00 83.06 106 SER A C 1
ATOM 805 O O . SER A 1 106 ? 13.638 12.327 -9.672 1.00 83.06 106 SER A O 1
ATOM 807 N N . GLY A 1 107 ? 15.386 11.135 -10.431 1.00 84.06 107 GLY A N 1
ATOM 808 C CA . GLY A 1 107 ? 16.366 11.774 -9.547 1.00 84.06 107 GLY A CA 1
ATOM 809 C C . GLY A 1 107 ? 16.231 11.374 -8.075 1.00 84.06 107 GLY A C 1
ATOM 810 O O . GLY A 1 107 ? 16.576 12.167 -7.209 1.00 84.06 107 GLY A O 1
ATOM 811 N N . LEU A 1 108 ? 15.696 10.176 -7.790 1.00 81.06 108 LEU A N 1
ATOM 812 C CA . LEU A 1 108 ? 15.489 9.639 -6.433 1.00 81.06 108 LEU A CA 1
ATOM 813 C C . LEU A 1 108 ? 14.591 10.512 -5.540 1.00 81.06 108 LEU A C 1
ATOM 815 O O . LEU A 1 108 ? 14.571 10.353 -4.320 1.00 81.06 108 LEU A O 1
ATOM 819 N N . THR A 1 109 ? 13.815 11.411 -6.145 1.00 86.62 109 THR A N 1
ATOM 820 C CA . THR A 1 109 ? 12.818 12.199 -5.422 1.00 86.62 109 THR A CA 1
ATOM 821 C C . THR A 1 109 ? 11.654 11.294 -5.053 1.00 86.62 109 THR A C 1
ATOM 823 O O . THR A 1 109 ? 11.153 10.546 -5.891 1.00 86.62 109 THR A O 1
ATOM 826 N N . TRP A 1 110 ? 11.198 11.364 -3.809 1.00 86.38 110 TRP A N 1
ATOM 827 C CA . TRP A 1 110 ? 10.106 10.532 -3.323 1.00 86.38 110 TRP A CA 1
ATOM 828 C C . TRP A 1 110 ? 9.148 11.334 -2.448 1.00 86.38 110 TRP A C 1
ATOM 830 O O . TRP A 1 110 ? 9.484 12.395 -1.919 1.00 86.38 110 TRP A O 1
ATOM 840 N N . ALA A 1 111 ? 7.932 10.817 -2.318 1.00 86.12 111 ALA A N 1
ATOM 841 C CA . ALA A 1 111 ? 6.917 11.366 -1.437 1.00 86.12 111 ALA A CA 1
ATOM 842 C C . ALA A 1 111 ? 6.163 10.234 -0.739 1.00 86.12 111 ALA A C 1
ATOM 844 O O . ALA A 1 111 ? 5.814 9.227 -1.361 1.00 86.12 111 ALA A O 1
ATOM 845 N N . GLY A 1 112 ? 5.908 10.420 0.553 1.00 86.81 112 GLY A N 1
ATOM 846 C CA . GLY A 1 112 ? 4.991 9.617 1.343 1.00 86.81 112 GLY A CA 1
ATOM 847 C C . GLY A 1 112 ? 3.667 10.351 1.547 1.00 86.81 112 GLY A C 1
ATOM 848 O O . GLY A 1 112 ? 3.602 11.580 1.600 1.00 86.81 112 GLY A O 1
ATOM 849 N N . SER A 1 113 ? 2.589 9.594 1.676 1.00 87.50 113 SER A N 1
ATOM 850 C CA . SER A 1 113 ? 1.280 10.112 2.065 1.00 87.50 113 SER A CA 1
ATOM 851 C C . SER A 1 113 ? 0.591 9.124 2.989 1.00 87.50 113 SER A C 1
ATOM 853 O O . SER A 1 113 ? 0.711 7.914 2.791 1.00 87.50 113 SER A O 1
ATOM 855 N N . LEU A 1 114 ? -0.133 9.641 3.976 1.00 87.81 114 LEU A N 1
ATOM 856 C CA . LEU A 1 114 ? -1.074 8.863 4.770 1.00 87.81 114 LEU A CA 1
ATOM 857 C C . LEU A 1 114 ? -2.488 9.253 4.332 1.00 87.81 114 LEU A C 1
ATOM 859 O O . LEU A 1 114 ? -2.834 10.437 4.339 1.00 87.81 114 LEU A O 1
ATOM 863 N N . LEU A 1 115 ? -3.264 8.262 3.899 1.00 88.75 115 LEU A N 1
ATOM 864 C CA . LEU A 1 115 ? -4.689 8.399 3.609 1.00 88.75 115 LEU A CA 1
ATOM 865 C C . LEU A 1 115 ? -5.465 7.724 4.727 1.00 88.75 115 LEU A C 1
ATOM 867 O O . LEU A 1 115 ? -5.240 6.548 4.985 1.00 88.75 115 LEU A O 1
ATOM 871 N N . GLU A 1 116 ? -6.356 8.451 5.383 1.00 85.94 116 GLU A N 1
ATOM 872 C CA . GLU A 1 116 ? -7.068 7.968 6.568 1.00 85.94 116 GLU A CA 1
ATOM 873 C C . GLU A 1 116 ? -8.570 8.046 6.326 1.00 85.94 116 GLU A C 1
ATOM 875 O O . GLU A 1 116 ? -9.076 9.088 5.897 1.00 85.94 116 GLU A O 1
ATOM 880 N N . ARG A 1 117 ? -9.291 6.966 6.633 1.00 80.38 117 ARG A N 1
ATOM 881 C CA . ARG A 1 117 ? -10.749 6.984 6.691 1.00 80.38 117 ARG A CA 1
ATOM 882 C C . ARG A 1 117 ? -11.164 7.860 7.864 1.00 80.38 117 ARG A C 1
ATOM 884 O O . ARG A 1 117 ? -10.824 7.581 9.010 1.00 80.38 117 ARG A O 1
ATOM 891 N N . THR A 1 118 ? -11.907 8.919 7.583 1.00 72.62 118 THR A N 1
ATOM 892 C CA . THR A 1 118 ? -12.597 9.659 8.638 1.00 72.62 118 THR A CA 1
ATOM 893 C C . THR A 1 118 ? -13.947 9.001 8.890 1.00 72.62 118 THR A C 1
ATOM 895 O O . THR A 1 118 ? -14.660 8.625 7.956 1.00 72.62 118 THR A O 1
ATOM 898 N N . VAL A 1 119 ? -14.272 8.804 10.165 1.00 62.00 119 VAL A N 1
ATOM 899 C CA . VAL A 1 119 ? -15.624 8.428 10.574 1.00 62.00 119 VAL A CA 1
ATOM 900 C C . VAL A 1 119 ? -16.476 9.691 10.426 1.00 62.00 119 VAL A C 1
ATOM 902 O O . VAL A 1 119 ? -16.025 10.745 10.884 1.00 62.00 119 VAL A O 1
ATOM 905 N N . PRO A 1 120 ? -17.654 9.648 9.781 1.00 51.97 120 PRO A N 1
ATOM 906 C CA . PRO A 1 120 ? -18.537 10.804 9.757 1.00 51.97 120 PRO A CA 1
ATOM 907 C C . PRO A 1 120 ? -18.846 11.222 11.196 1.00 51.97 120 PRO A C 1
ATOM 909 O O . PRO A 1 120 ? -19.314 10.402 11.986 1.00 51.97 120 PRO A O 1
ATOM 912 N N . SER A 1 121 ? -18.554 12.473 11.544 1.00 49.31 121 SER A N 1
ATOM 913 C CA . SER A 1 121 ? -19.017 13.057 12.799 1.00 49.31 121 SER A CA 1
ATOM 914 C C . SER A 1 121 ? -20.544 13.116 12.742 1.00 49.31 121 SER A C 1
ATOM 916 O O . SER A 1 121 ? -21.086 13.861 11.925 1.00 49.31 121 SER A O 1
ATOM 918 N N . THR A 1 122 ? -21.213 12.276 13.533 1.00 45.00 122 THR A N 1
ATOM 919 C CA . THR A 1 122 ? -22.664 12.362 13.779 1.00 45.00 122 THR A CA 1
ATOM 920 C C . THR A 1 122 ? -23.047 13.693 14.403 1.00 45.00 122 THR A C 1
ATOM 922 O O . THR A 1 122 ? -22.264 14.181 15.252 1.00 45.00 122 THR A O 1
#

Radius of gyration: 13.92 Å; chains: 1; bounding box: 39×24×35 Å

Organism: Cystobacter fuscus (strain ATCC 25194 / DSM 2262 / NBRC 100088 / M29) (NCBI:txid1242864)

Foldseek 3Di:
DDDDAFFCPPFDKDKDKDPDQLLVVLVVQCVVDVVDDLQQEAEQEQLADDVVLVVSCVVNVRDPLRYWADCVPPNHPAQCGSVVRCVVCRRPRSHGQKYWYKHADPPRDIIIMIIGGDDPDD